Protein AF-A0A7Y1ZD68-F1 (afdb_monomer)

Solvent-accessible surface area (backbone atoms only — not comparable to full-atom values): 2782 Å² total; per-residue (Å²): 136,57,67,83,36,74,94,36,46,65,8,20,57,72,70,69,50,75,44,93,71,37,65,77,79,79,75,72,80,74,75,77,77,76,73,77,77,80,78,131

Secondary structure (DSSP, 8-state):
--TT-TTSHHHHHHT---BTTBPPPPPPPPPP--------

Radius of gyration: 19.04 Å; Cα contacts (8 Å, |Δi|>4): 31; chains: 1; bounding box: 47×18×41 Å

Mean predicted aligned error: 10.03 Å

Structure (mmCIF, N/CA/C/O backbone):
data_AF-A0A7Y1ZD68-F1
#
_entry.id   AF-A0A7Y1ZD68-F1
#
loop_
_atom_site.group_PDB
_atom_site.id
_atom_site.type_symbol
_atom_site.label_atom_id
_atom_site.label_alt_id
_atom_site.label_comp_id
_atom_site.label_asym_id
_atom_site.label_entity_id
_atom_site.label_seq_id
_atom_site.pdbx_PDB_ins_code
_atom_site.Cartn_x
_atom_site.Cartn_y
_atom_site.Cartn_z
_atom_site.occupancy
_atom_site.B_iso_or_equiv
_atom_site.auth_seq_id
_atom_site.auth_comp_id
_atom_site.auth_asym_id
_atom_site.auth_atom_id
_atom_site.pdbx_PDB_model_num
ATOM 1 N N . MET A 1 1 ? 8.858 7.080 -14.116 1.00 67.56 1 MET A N 1
ATOM 2 C CA . MET A 1 1 ? 8.941 5.840 -13.309 1.00 67.56 1 MET A CA 1
ATOM 3 C C . MET A 1 1 ? 7.951 4.807 -13.835 1.00 67.56 1 MET A C 1
ATOM 5 O O . MET A 1 1 ? 6.757 5.093 -13.902 1.00 67.56 1 MET A O 1
ATOM 9 N N . GLY A 1 2 ? 8.459 3.664 -14.297 1.00 88.19 2 GLY A N 1
ATOM 10 C CA . GLY A 1 2 ? 7.696 2.660 -15.043 1.00 88.19 2 GLY A CA 1
ATOM 11 C C . GLY A 1 2 ? 6.753 1.815 -14.183 1.00 88.19 2 GLY A C 1
ATOM 12 O O . GLY A 1 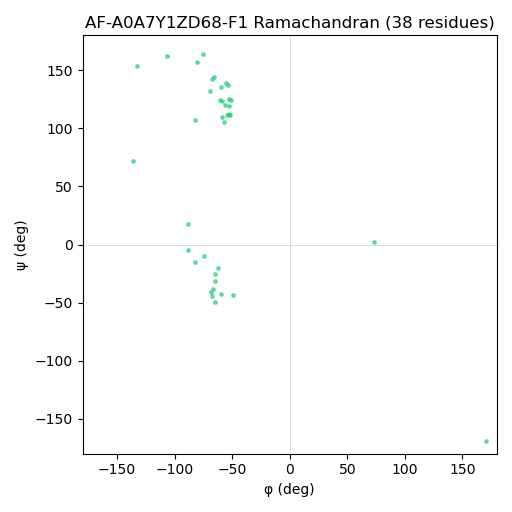2 ? 6.872 1.746 -12.962 1.00 88.19 2 GLY A O 1
ATOM 13 N N . LYS A 1 3 ? 5.811 1.137 -14.843 1.00 90.75 3 LYS A N 1
ATOM 14 C CA . LYS A 1 3 ? 4.800 0.278 -14.203 1.00 90.75 3 LYS A CA 1
ATOM 15 C 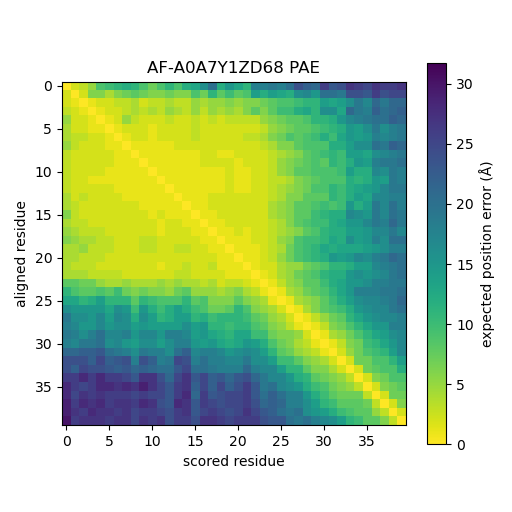C . LYS A 1 3 ? 5.395 -0.951 -13.492 1.00 90.75 3 LYS A C 1
ATOM 17 O O . LYS A 1 3 ? 4.783 -1.443 -12.553 1.00 90.75 3 LYS A O 1
ATOM 22 N N . GLY A 1 4 ? 6.576 -1.412 -13.910 1.00 92.81 4 GLY A N 1
ATOM 23 C CA . GLY A 1 4 ? 7.282 -2.549 -13.302 1.00 92.81 4 GLY A CA 1
ATOM 24 C C . GLY A 1 4 ? 8.215 -2.186 -12.143 1.00 92.81 4 GLY A C 1
ATOM 25 O O . GLY A 1 4 ? 8.781 -3.074 -11.509 1.00 92.81 4 GLY A O 1
ATOM 26 N N . ASP A 1 5 ? 8.395 -0.897 -11.845 1.00 92.62 5 ASP A N 1
ATOM 27 C CA . ASP A 1 5 ? 9.372 -0.477 -10.845 1.00 92.62 5 ASP A CA 1
ATOM 28 C C . ASP A 1 5 ? 8.813 -0.585 -9.416 1.00 92.62 5 ASP A C 1
ATOM 30 O O . ASP 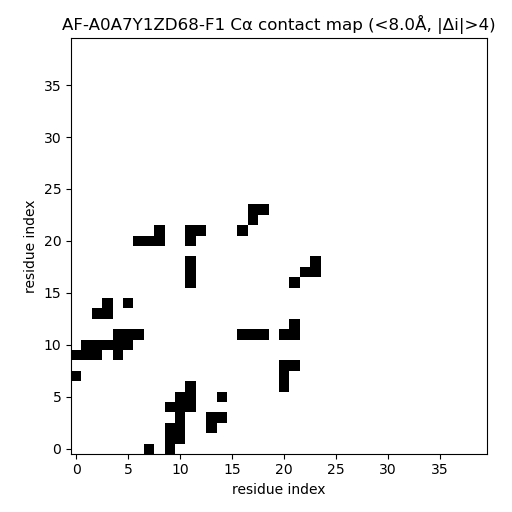A 1 5 ? 8.005 0.234 -8.953 1.00 92.62 5 ASP A O 1
ATOM 34 N N . LYS A 1 6 ? 9.305 -1.596 -8.692 1.00 91.06 6 LYS A N 1
ATOM 35 C CA . LYS A 1 6 ? 8.961 -1.906 -7.296 1.00 91.06 6 LYS A CA 1
ATOM 36 C C . LYS A 1 6 ? 9.332 -0.793 -6.316 1.00 91.06 6 LYS A C 1
ATOM 38 O O . LYS A 1 6 ? 8.773 -0.752 -5.219 1.00 91.06 6 LYS A O 1
ATOM 43 N N . LYS A 1 7 ? 10.244 0.113 -6.675 1.00 92.19 7 LYS A N 1
ATOM 44 C CA . LYS A 1 7 ? 10.700 1.216 -5.814 1.00 92.19 7 LYS A CA 1
ATOM 45 C C . LYS A 1 7 ? 9.834 2.466 -5.954 1.00 92.19 7 LYS A C 1
ATOM 47 O O . LYS A 1 7 ? 10.237 3.546 -5.545 1.00 92.19 7 LYS A O 1
ATOM 52 N N . THR A 1 8 ? 8.623 2.332 -6.496 1.00 94.56 8 THR A N 1
ATOM 53 C CA . THR A 1 8 ? 7.745 3.471 -6.797 1.00 94.56 8 THR A CA 1
ATOM 54 C C . THR A 1 8 ? 6.338 3.228 -6.295 1.00 94.56 8 THR A C 1
ATOM 56 O O . THR A 1 8 ? 5.870 2.091 -6.213 1.00 94.56 8 THR A O 1
ATOM 59 N N . LYS A 1 9 ? 5.611 4.309 -5.997 1.00 93.56 9 LYS A N 1
ATOM 60 C CA . LYS A 1 9 ? 4.191 4.207 -5.646 1.00 93.56 9 LYS A CA 1
ATOM 61 C C . LYS A 1 9 ? 3.384 3.580 -6.789 1.00 93.56 9 LYS A C 1
ATOM 63 O O . LYS A 1 9 ? 2.563 2.708 -6.531 1.00 93.56 9 LYS A O 1
ATOM 68 N N . ARG A 1 10 ? 3.650 3.966 -8.045 1.00 94.81 10 ARG A N 1
ATOM 69 C CA . ARG A 1 10 ? 2.916 3.484 -9.231 1.00 94.81 10 ARG A CA 1
ATOM 70 C C . ARG A 1 10 ? 3.162 2.000 -9.515 1.00 94.81 10 ARG A C 1
ATOM 72 O O . ARG A 1 10 ? 2.196 1.276 -9.729 1.00 94.81 10 ARG A O 1
ATOM 79 N N . GLY A 1 11 ? 4.405 1.530 -9.443 1.00 96.31 11 GLY A N 1
ATOM 80 C CA . GLY A 1 11 ? 4.709 0.108 -9.612 1.00 96.31 11 GLY A CA 1
ATOM 81 C C . GLY A 1 11 ? 4.155 -0.752 -8.477 1.00 96.31 11 GLY A C 1
ATOM 82 O O . GLY A 1 11 ? 3.562 -1.795 -8.733 1.00 96.31 11 GLY A O 1
ATOM 83 N N . LYS A 1 12 ? 4.198 -0.269 -7.225 1.00 94.81 12 LYS A N 1
ATOM 84 C CA . LYS A 1 12 ? 3.531 -0.948 -6.096 1.00 94.81 12 LYS A CA 1
ATOM 85 C C . LYS A 1 12 ? 2.003 -0.975 -6.21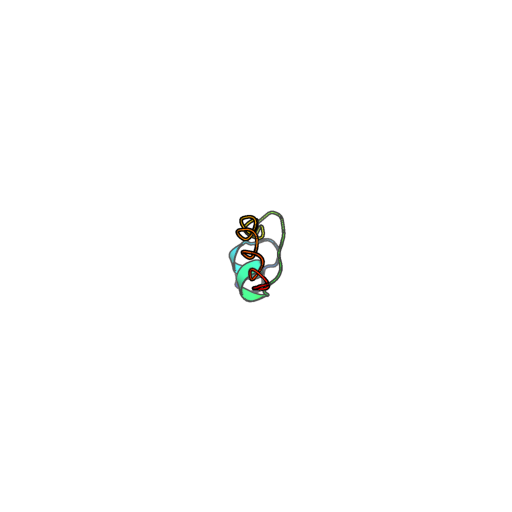9 1.00 94.81 12 LYS A C 1
ATOM 87 O O . LYS A 1 12 ? 1.377 -1.915 -5.742 1.00 94.81 12 LYS A O 1
ATOM 92 N N . ILE A 1 13 ? 1.385 0.036 -6.842 1.00 93.88 13 ILE A N 1
ATOM 93 C CA . ILE A 1 13 ? -0.057 0.018 -7.150 1.00 93.88 13 ILE A CA 1
ATOM 94 C C . ILE A 1 13 ? -0.361 -1.099 -8.146 1.00 93.88 13 ILE A C 1
ATOM 96 O O . ILE A 1 13 ? -1.252 -1.899 -7.885 1.00 93.88 13 ILE A O 1
ATOM 100 N N . ILE A 1 14 ? 0.394 -1.170 -9.242 1.00 95.31 14 ILE A N 1
ATOM 101 C CA . ILE A 1 14 ? 0.140 -2.121 -10.332 1.00 95.31 14 ILE A CA 1
ATOM 102 C C . ILE A 1 14 ? 0.412 -3.559 -9.900 1.00 95.31 14 ILE A C 1
ATOM 104 O O . ILE A 1 14 ? -0.387 -4.441 -10.178 1.00 95.31 14 ILE A O 1
ATOM 108 N N . MET A 1 15 ? 1.487 -3.790 -9.148 1.00 94.00 15 MET A N 1
ATOM 109 C CA . MET A 1 15 ? 1.780 -5.109 -8.585 1.00 94.00 15 MET A CA 1
ATOM 110 C C . MET A 1 15 ? 0.889 -5.493 -7.395 1.00 94.00 15 MET A C 1
ATOM 112 O O . MET A 1 15 ? 0.988 -6.607 -6.892 1.00 94.00 15 MET A O 1
ATOM 116 N N . GLY A 1 16 ? 0.094 -4.565 -6.858 1.00 92.38 16 GLY A N 1
ATOM 117 C CA . GLY A 1 16 ? -0.743 -4.809 -5.682 1.00 92.38 16 GLY A CA 1
ATOM 118 C C . GLY A 1 16 ? 0.009 -4.903 -4.345 1.00 92.38 16 GLY A C 1
ATOM 119 O O . GLY A 1 16 ? -0.629 -5.068 -3.304 1.00 92.38 16 GLY A O 1
ATOM 120 N N . THR A 1 17 ? 1.332 -4.720 -4.314 1.00 94.19 17 THR A N 1
ATOM 121 C CA . THR A 1 17 ? 2.152 -4.836 -3.095 1.00 94.19 17 THR A CA 1
ATOM 122 C C . THR A 1 17 ? 2.105 -3.575 -2.222 1.00 94.19 17 THR A C 1
ATOM 124 O O . THR A 1 17 ? 1.790 -2.4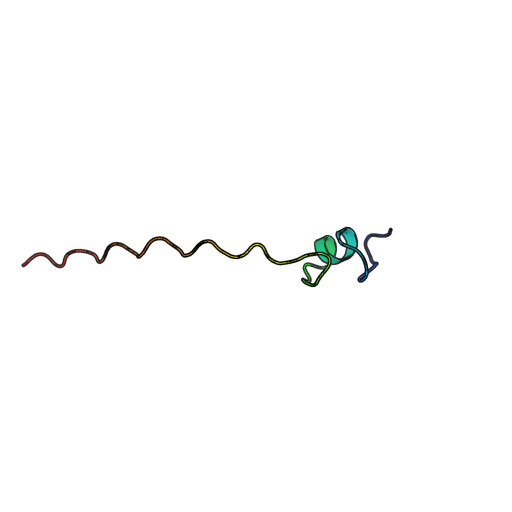76 -2.682 1.00 94.19 17 THR A O 1
ATOM 127 N N . SER A 1 18 ? 2.389 -3.710 -0.924 1.00 93.56 18 SER A N 1
ATOM 128 C CA . SER A 1 18 ? 2.485 -2.583 0.019 1.00 93.56 18 SER A CA 1
ATOM 129 C C . SER A 1 18 ? 3.932 -2.282 0.408 1.00 93.56 18 SER A C 1
ATOM 131 O O . SER A 1 18 ? 4.828 -3.101 0.244 1.00 93.56 18 SER A O 1
ATOM 133 N N . GLY A 1 19 ? 4.175 -1.091 0.943 1.00 92.25 19 GLY A N 1
ATOM 134 C CA . GLY A 1 19 ? 5.442 -0.728 1.578 1.00 92.25 19 GLY A CA 1
ATOM 135 C C . GLY A 1 19 ? 5.480 0.762 1.883 1.00 92.25 19 GLY A C 1
ATOM 136 O O . GLY A 1 19 ? 4.466 1.429 1.711 1.00 92.25 19 GLY A O 1
ATOM 137 N N . VAL A 1 20 ? 6.646 1.295 2.254 1.00 92.75 20 VAL A N 1
ATOM 138 C CA . VAL A 1 20 ? 6.807 2.710 2.656 1.00 92.75 20 VAL A CA 1
ATOM 139 C C . VAL A 1 20 ? 6.163 3.687 1.659 1.00 92.75 20 VAL A C 1
ATOM 141 O O . VAL A 1 20 ? 5.420 4.577 2.049 1.00 92.75 20 VAL A O 1
ATOM 144 N N . LEU A 1 21 ? 6.353 3.453 0.356 1.00 93.50 21 LEU A N 1
ATOM 145 C CA . LEU A 1 21 ? 5.827 4.306 -0.721 1.00 93.50 21 LEU A CA 1
ATOM 146 C C . LEU A 1 21 ? 4.352 4.047 -1.100 1.00 93.50 21 LEU A C 1
ATOM 148 O O . LEU A 1 21 ? 3.740 4.858 -1.793 1.00 93.50 21 LEU A O 1
ATOM 152 N N . ARG A 1 22 ? 3.772 2.916 -0.676 1.00 92.25 22 ARG A N 1
ATOM 153 C CA . ARG A 1 22 ? 2.341 2.582 -0.828 1.00 92.25 22 ARG A CA 1
ATOM 154 C C . ARG A 1 22 ? 1.829 1.978 0.489 1.00 92.25 22 ARG A C 1
ATOM 156 O O . ARG A 1 22 ? 1.625 0.759 0.569 1.00 92.25 22 ARG A O 1
ATOM 163 N N . PRO A 1 23 ? 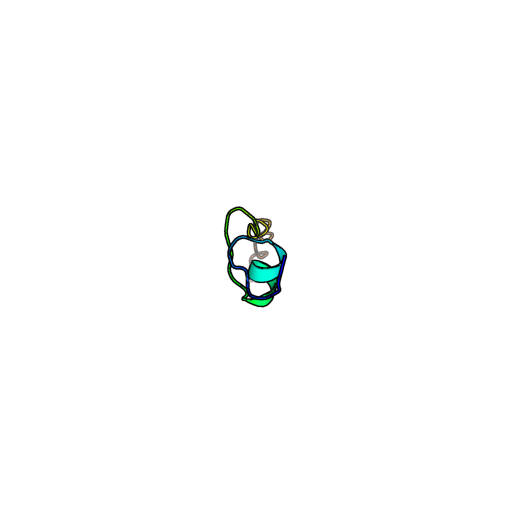1.681 2.799 1.541 1.00 91.94 23 PRO A N 1
ATOM 164 C CA . PRO A 1 23 ? 1.196 2.321 2.824 1.00 91.94 23 PRO A CA 1
ATOM 165 C C . PRO A 1 23 ? -0.271 1.908 2.697 1.00 91.94 23 PRO A C 1
ATOM 167 O O . PRO A 1 23 ? -1.058 2.537 1.983 1.00 91.94 23 PRO A O 1
ATOM 170 N N . LYS A 1 24 ? -0.657 0.834 3.392 1.00 87.12 24 LYS A N 1
ATOM 171 C CA . LYS A 1 24 ? -2.070 0.465 3.496 1.00 87.12 24 LYS A CA 1
ATOM 172 C C . LYS A 1 24 ? -2.765 1.516 4.356 1.00 87.12 24 LYS A C 1
ATOM 174 O O . LYS A 1 24 ? -2.281 1.855 5.436 1.00 87.12 24 LYS A O 1
ATOM 179 N N . LYS A 1 25 ? -3.907 2.025 3.890 1.00 81.50 25 LYS A N 1
ATOM 180 C CA . LYS A 1 25 ? -4.747 2.901 4.711 1.00 81.50 25 LYS A CA 1
ATOM 181 C C . LYS A 1 25 ? -5.136 2.112 5.964 1.00 81.50 25 LYS A C 1
ATOM 183 O O . LYS A 1 25 ? -5.678 1.011 5.833 1.00 81.50 25 LYS A O 1
ATOM 188 N N . LYS A 1 26 ? -4.832 2.638 7.157 1.00 76.38 26 LYS A N 1
ATOM 189 C CA . LYS A 1 26 ? -5.280 2.025 8.415 1.00 76.38 26 LYS A CA 1
ATOM 190 C C . LYS A 1 26 ? -6.801 1.914 8.333 1.00 76.38 26 LYS A C 1
ATOM 192 O O . LYS A 1 26 ? -7.481 2.917 8.105 1.00 76.38 26 LYS A O 1
ATOM 197 N N . ARG A 1 27 ? -7.328 0.689 8.419 1.00 71.38 27 ARG A N 1
ATOM 198 C CA . ARG A 1 27 ? -8.777 0.486 8.481 1.00 71.38 27 ARG A CA 1
ATOM 199 C C . ARG A 1 27 ? -9.246 1.210 9.738 1.00 71.38 27 ARG A C 1
ATOM 201 O O . ARG A 1 27 ? -8.700 0.962 10.811 1.00 71.38 27 ARG A O 1
ATOM 208 N N . LYS A 1 28 ? -10.199 2.136 9.593 1.00 74.94 28 LYS A N 1
ATOM 209 C CA . LYS A 1 28 ? -10.880 2.700 10.762 1.00 74.94 28 LYS A CA 1
ATOM 210 C C . LYS A 1 28 ? -11.454 1.517 11.553 1.00 74.94 28 LYS A C 1
ATOM 212 O O . LYS A 1 28 ? -11.921 0.574 10.901 1.00 74.94 28 LYS A O 1
ATOM 217 N N . PRO A 1 29 ? -11.376 1.522 12.896 1.00 74.50 29 PRO A N 1
ATOM 218 C CA . PRO A 1 29 ? -12.009 0.479 13.688 1.00 74.50 29 PRO A CA 1
ATOM 219 C C . PRO A 1 29 ? -13.459 0.378 13.222 1.00 74.50 29 PRO A C 1
ATOM 221 O O . PRO A 1 29 ? -14.150 1.393 13.106 1.00 74.50 29 PRO A O 1
ATOM 224 N N . GLN A 1 30 ? -13.869 -0.827 12.823 1.00 73.62 30 GLN A N 1
ATOM 225 C CA . GLN A 1 30 ? -15.255 -1.040 12.436 1.00 73.62 30 GLN A CA 1
ATOM 226 C C . GLN A 1 30 ? -16.110 -0.685 13.654 1.00 73.62 30 GLN A C 1
ATOM 228 O O . GLN A 1 30 ? -15.729 -1.065 14.767 1.00 73.62 30 GLN A O 1
ATOM 233 N N . PRO A 1 31 ? -17.217 0.059 13.480 1.00 74.50 31 PRO A N 1
ATOM 234 C CA . PRO A 1 31 ? -18.112 0.315 14.593 1.00 74.50 31 PRO A CA 1
ATOM 235 C C . PRO A 1 31 ? -18.501 -1.039 15.199 1.00 74.50 31 PRO A C 1
ATOM 237 O O 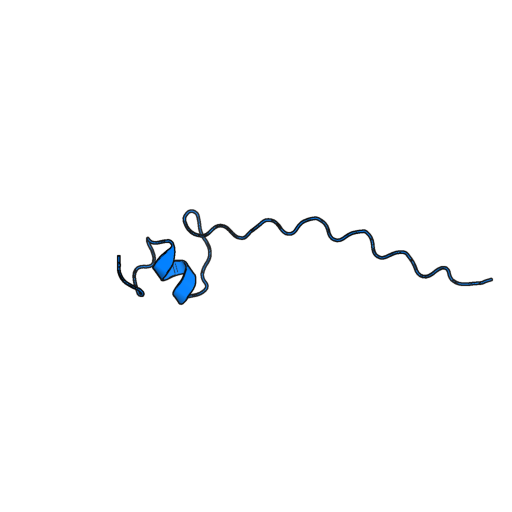. PRO A 1 31 ? -18.727 -1.991 14.438 1.00 74.50 31 PRO A O 1
ATOM 240 N N . PRO A 1 32 ? -18.519 -1.163 16.539 1.00 74.75 32 PRO A N 1
ATOM 241 C CA . PRO A 1 32 ? -18.847 -2.422 17.183 1.00 74.75 32 PRO A CA 1
ATOM 242 C C . PRO A 1 32 ? -20.180 -2.907 16.616 1.00 74.75 32 PRO A C 1
ATOM 244 O O . PRO A 1 32 ? -21.161 -2.157 16.592 1.00 74.75 32 PRO A O 1
ATOM 247 N N . LYS A 1 33 ? -20.194 -4.140 16.090 1.00 74.56 33 LYS A N 1
ATOM 248 C CA . LYS A 1 33 ? -21.421 -4.780 15.611 1.00 74.56 33 LYS A CA 1
ATOM 249 C C . LYS A 1 33 ? -22.414 -4.702 16.765 1.00 74.56 33 LYS A C 1
ATOM 251 O O . LYS A 1 33 ? -22.160 -5.301 17.807 1.00 74.56 33 LYS A O 1
ATOM 256 N N . LYS A 1 34 ? -23.491 -3.918 16.612 1.00 66.12 34 LYS A N 1
ATOM 257 C CA . LYS A 1 34 ? -24.555 -3.827 17.618 1.00 66.12 34 LYS A CA 1
ATOM 258 C C . LYS A 1 34 ? -24.985 -5.259 17.908 1.00 66.12 34 LYS A C 1
ATOM 260 O O . LYS A 1 34 ? -25.497 -5.925 17.011 1.00 66.12 34 LYS A O 1
ATOM 265 N N . ALA A 1 35 ? -24.692 -5.738 19.116 1.00 61.97 35 ALA A N 1
ATOM 266 C CA . ALA A 1 35 ? -25.106 -7.057 19.551 1.00 61.97 35 ALA A CA 1
ATOM 267 C C . ALA A 1 35 ? -26.614 -7.139 19.319 1.00 61.97 35 ALA A C 1
ATOM 269 O O . ALA A 1 35 ? -27.368 -6.304 19.827 1.00 61.97 35 ALA A O 1
ATO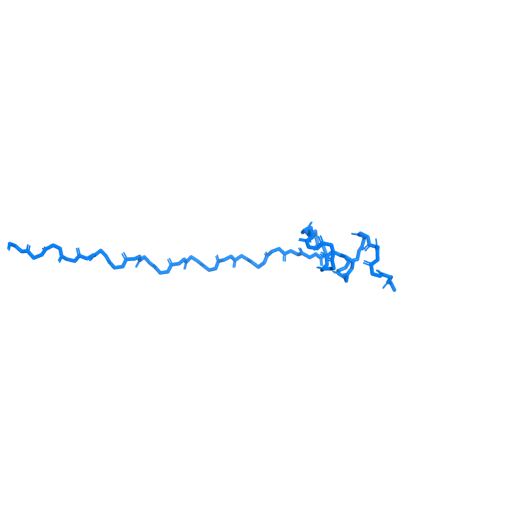M 270 N N . ALA A 1 36 ? -27.037 -8.077 18.472 1.00 65.50 36 ALA A N 1
ATOM 271 C CA . ALA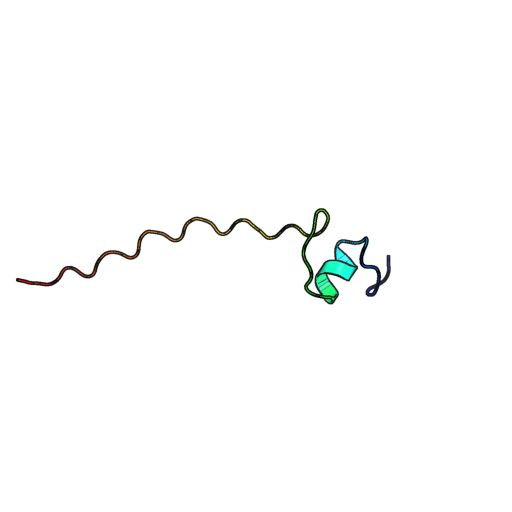 A 1 36 ? -28.444 -8.360 18.278 1.00 65.50 36 ALA A CA 1
ATOM 272 C C . ALA A 1 36 ? -29.020 -8.651 19.667 1.00 65.50 36 ALA A C 1
ATOM 274 O O . ALA A 1 36 ? -28.623 -9.623 20.311 1.00 65.50 36 ALA A O 1
ATOM 275 N N . LYS A 1 37 ? -29.878 -7.754 20.169 1.00 60.75 37 LYS A N 1
ATOM 276 C CA . LYS A 1 37 ? -30.591 -7.958 21.429 1.00 60.75 37 LYS A CA 1
ATOM 277 C C . LYS A 1 37 ? -31.369 -9.264 21.277 1.00 60.75 37 LYS A C 1
ATOM 279 O O . LYS A 1 37 ? -32.370 -9.285 20.563 1.00 60.75 37 LYS A O 1
ATOM 284 N N . LYS A 1 38 ? -30.907 -10.343 21.917 1.00 57.38 38 LYS A N 1
ATOM 285 C CA . LYS A 1 38 ? -31.742 -11.520 22.165 1.00 57.38 38 LYS A CA 1
ATOM 286 C C . LYS A 1 38 ? -32.934 -11.015 22.975 1.00 57.38 38 LYS A C 1
ATOM 288 O O . LYS A 1 38 ? -32.756 -10.536 24.095 1.00 57.38 38 LYS A O 1
ATOM 293 N N . LYS A 1 39 ? -34.114 -10.990 22.351 1.00 57.19 39 LYS A N 1
ATOM 294 C CA . LYS A 1 39 ? -35.369 -10.760 23.064 1.00 57.19 39 LYS A CA 1
ATOM 295 C C . LYS A 1 39 ? -35.609 -11.952 23.998 1.00 57.19 39 LYS A C 1
ATOM 297 O O . LYS A 1 39 ? -35.186 -13.064 23.689 1.00 57.19 39 LYS A O 1
ATOM 302 N N . LYS A 1 40 ? -36.175 -11.594 25.146 1.00 51.22 40 LYS A N 1
ATOM 303 C CA . LYS A 1 40 ? -36.453 -12.381 26.347 1.00 51.22 40 LYS A CA 1
ATOM 304 C C . LYS A 1 40 ? -37.300 -13.614 26.057 1.00 51.22 40 LYS A C 1
ATOM 306 O O . LYS A 1 40 ? -38.165 -13.498 25.162 1.00 51.22 40 LYS A O 1
#

Nearest PDB structures (foldseek):
  6nd6-assembly1_1u  TM=8.613E-01  e=2.021E-02  Thermus thermophilus HB8
  4y4p-assembly1_1u  TM=8.690E-01  e=2.576E-02  Thermus thermophilus HB8
  6nd5-assembly1_1u  TM=8.402E-01  e=2.376E-02  Thermus thermophilus HB8
  5mmj-assembly1_x  TM=6.447E-01  e=5.335E-02  Spinacia oleracea
  5mmm-assembly1_x  TM=6.431E-01  e=7.373E-02  Spinacia oleracea

Sequence (40 aa):
MGKGDKKTKRGKIIMGTSGVLRPKKKRKPQPPKKAAKKKK

pLDDT: mean 82.47, std 13.25, range [51.22, 96.31]

Foldseek 3Di:
DDLCDPVALNVCVNVVHDDPRRHDDPPDPDDPDPPPPPDD